Protein AF-A0A3S0EGQ6-F1 (afdb_monomer_lite)

Structure (mmCIF, N/CA/C/O backbone):
data_AF-A0A3S0EGQ6-F1
#
_entry.id   AF-A0A3S0EGQ6-F1
#
loop_
_atom_site.group_PDB
_atom_site.id
_atom_site.type_symbol
_atom_site.label_atom_id
_atom_site.label_alt_id
_atom_site.label_comp_id
_atom_site.label_asym_id
_atom_site.label_entity_id
_atom_site.label_seq_id
_atom_site.pdbx_PDB_ins_code
_atom_site.Cartn_x
_atom_site.Cartn_y
_atom_site.Cartn_z
_atom_site.occupancy
_atom_site.B_iso_or_equiv
_atom_site.auth_seq_id
_atom_site.auth_comp_id
_atom_site.auth_asym_id
_atom_site.auth_atom_id
_atom_site.pdbx_PDB_model_num
ATOM 1 N N . MET A 1 1 ? 15.977 3.238 -63.687 1.00 43.72 1 MET A N 1
ATOM 2 C CA . MET A 1 1 ? 15.804 1.863 -63.172 1.00 43.72 1 MET A CA 1
ATOM 3 C C . MET A 1 1 ? 17.036 1.548 -62.328 1.00 43.72 1 MET A C 1
ATOM 5 O O . MET A 1 1 ? 18.113 1.420 -62.888 1.00 43.72 1 MET A O 1
ATOM 9 N N . ALA A 1 2 ? 16.929 1.627 -60.998 1.00 51.75 2 ALA A N 1
ATOM 10 C CA . ALA A 1 2 ? 18.071 1.488 -60.083 1.00 51.75 2 ALA A CA 1
ATOM 11 C C . ALA A 1 2 ? 18.297 0.006 -59.718 1.00 51.75 2 ALA A C 1
ATOM 13 O O . ALA A 1 2 ? 17.306 -0.710 -59.559 1.00 51.75 2 ALA A O 1
ATOM 14 N N . PRO A 1 3 ? 19.546 -0.476 -59.572 1.00 62.78 3 PRO A N 1
ATOM 15 C CA . PRO A 1 3 ? 19.790 -1.859 -59.177 1.00 62.78 3 PRO A CA 1
ATOM 16 C C . PRO A 1 3 ? 19.491 -2.070 -57.677 1.00 62.78 3 PRO A C 1
ATOM 18 O O . PRO A 1 3 ? 19.764 -1.180 -56.864 1.00 62.78 3 PRO A O 1
ATOM 21 N N . PRO A 1 4 ? 18.940 -3.233 -57.280 1.00 60.78 4 PRO A N 1
ATOM 22 C CA . PRO A 1 4 ? 18.605 -3.515 -55.888 1.00 60.78 4 PRO A CA 1
ATOM 23 C C . PRO A 1 4 ? 19.873 -3.779 -55.062 1.00 60.78 4 PRO A C 1
ATOM 25 O O . PRO A 1 4 ? 20.707 -4.614 -55.412 1.00 60.78 4 PRO A O 1
ATOM 28 N N . LYS A 1 5 ? 20.013 -3.066 -53.938 1.00 65.69 5 LYS A N 1
ATOM 29 C CA . LYS A 1 5 ? 21.075 -3.281 -52.944 1.00 65.69 5 LYS A CA 1
ATOM 30 C C . LYS A 1 5 ? 20.895 -4.664 -52.306 1.00 65.69 5 LYS A C 1
ATOM 32 O O . LYS A 1 5 ? 19.961 -4.871 -51.534 1.00 65.69 5 LYS A O 1
ATOM 37 N N . ARG A 1 6 ? 21.776 -5.614 -52.629 1.00 65.38 6 ARG A N 1
ATOM 38 C CA . ARG A 1 6 ? 21.851 -6.921 -51.954 1.00 65.38 6 ARG A CA 1
ATOM 39 C C . ARG A 1 6 ? 22.335 -6.725 -50.512 1.00 65.38 6 ARG A C 1
ATOM 41 O O . ARG A 1 6 ? 23.442 -6.241 -50.296 1.00 65.38 6 ARG A O 1
ATOM 48 N N . ASN A 1 7 ? 21.505 -7.091 -49.534 1.00 70.56 7 ASN A N 1
ATOM 49 C CA . ASN A 1 7 ? 21.850 -7.062 -48.112 1.00 70.56 7 ASN A CA 1
ATOM 50 C C . ASN A 1 7 ? 22.651 -8.322 -47.749 1.00 70.56 7 ASN A C 1
ATOM 52 O O . ASN A 1 7 ? 22.088 -9.411 -47.684 1.00 70.56 7 ASN A O 1
ATOM 56 N N . ALA A 1 8 ? 23.950 -8.167 -47.483 1.00 64.75 8 ALA A N 1
ATOM 57 C CA . ALA A 1 8 ? 24.869 -9.264 -47.152 1.00 64.75 8 ALA A CA 1
ATOM 58 C C . ALA A 1 8 ? 24.465 -10.073 -45.899 1.00 64.75 8 ALA A C 1
ATOM 60 O O . ALA A 1 8 ? 24.847 -11.229 -45.762 1.00 64.75 8 ALA A O 1
ATOM 61 N N . ALA A 1 9 ? 23.646 -9.500 -45.012 1.00 58.72 9 ALA A N 1
ATOM 62 C CA . ALA A 1 9 ? 23.130 -10.189 -43.830 1.00 58.72 9 ALA A CA 1
ATOM 63 C C . ALA A 1 9 ? 22.107 -11.297 -44.157 1.00 58.72 9 ALA A C 1
ATOM 65 O O . ALA A 1 9 ? 21.924 -12.204 -43.351 1.00 58.72 9 ALA A O 1
ATOM 66 N N . LEU A 1 10 ? 21.451 -11.250 -45.326 1.00 60.19 10 LEU A N 1
ATOM 67 C CA . LEU A 1 10 ? 20.430 -12.237 -45.699 1.00 60.19 10 LEU A CA 1
ATOM 68 C C . LEU A 1 10 ? 21.043 -13.574 -46.163 1.00 60.19 10 LEU A C 1
ATOM 70 O O . LEU A 1 10 ? 20.450 -14.626 -45.957 1.00 60.19 10 LEU A O 1
ATOM 74 N N . GLU A 1 11 ? 22.246 -13.539 -46.741 1.00 61.31 11 GLU A N 1
ATOM 75 C CA . GLU A 1 11 ? 22.949 -14.726 -47.260 1.00 61.31 11 GLU A CA 1
ATOM 76 C C . GLU A 1 11 ? 23.589 -15.563 -46.135 1.00 61.31 11 GLU A C 1
ATOM 78 O O . GLU A 1 11 ? 23.829 -16.754 -46.305 1.00 61.31 11 GLU A O 1
ATOM 83 N N . ALA A 1 12 ? 23.819 -14.973 -44.955 1.00 61.62 12 ALA A N 1
ATOM 84 C CA . ALA A 1 12 ? 24.410 -15.667 -43.806 1.00 61.62 12 ALA A CA 1
ATOM 85 C C . ALA A 1 12 ? 23.428 -16.607 -43.076 1.00 61.62 12 ALA A C 1
ATOM 87 O O . ALA A 1 12 ? 23.854 -17.447 -42.288 1.00 61.62 12 ALA A O 1
ATOM 88 N N . LEU A 1 13 ? 22.121 -16.487 -43.339 1.00 61.31 13 LEU A N 1
ATOM 89 C CA . LEU A 1 13 ? 21.073 -17.306 -42.713 1.00 61.31 13 LEU A CA 1
ATOM 90 C C . LEU A 1 13 ? 20.567 -18.441 -43.625 1.00 61.31 13 LEU A C 1
ATOM 92 O O . LEU A 1 13 ? 19.733 -19.236 -43.205 1.00 61.31 13 LEU A O 1
ATOM 96 N N . GLY A 1 14 ? 21.072 -18.537 -44.861 1.00 55.78 14 GLY A N 1
ATOM 97 C CA . GLY A 1 14 ? 20.638 -19.512 -45.873 1.00 55.78 14 GLY A CA 1
ATOM 98 C C . GLY A 1 14 ? 21.327 -20.882 -45.819 1.00 55.78 14 GLY A C 1
ATOM 99 O O . GLY A 1 14 ? 21.214 -21.660 -46.764 1.00 55.78 14 GLY A O 1
ATOM 100 N N . GLY A 1 15 ? 22.064 -21.192 -44.752 1.00 47.78 15 GLY A N 1
ATOM 101 C CA . GLY A 1 15 ? 22.751 -22.473 -44.601 1.00 47.78 15 GLY A CA 1
ATOM 102 C C . GLY A 1 15 ? 21.837 -23.550 -44.021 1.00 47.78 15 GLY A C 1
ATOM 103 O O . GLY A 1 15 ? 21.702 -23.644 -42.806 1.00 47.78 15 GLY A O 1
ATOM 104 N N . VAL A 1 16 ? 21.246 -24.389 -44.876 1.00 54.78 16 VAL A N 1
ATOM 105 C CA . VAL A 1 16 ? 20.572 -25.634 -44.472 1.00 54.78 16 VAL A CA 1
ATOM 106 C C . VAL A 1 16 ? 21.578 -26.788 -44.507 1.00 54.78 16 VAL A C 1
ATOM 108 O O . VAL A 1 16 ? 22.026 -27.151 -45.597 1.00 54.78 16 VAL A O 1
ATOM 111 N N . PRO A 1 17 ? 21.870 -27.460 -43.380 1.00 50.31 17 PRO A N 1
ATOM 112 C CA . PRO A 1 17 ? 22.350 -28.828 -43.413 1.00 50.31 17 PRO A CA 1
ATOM 113 C C . PRO A 1 17 ? 21.248 -29.800 -42.966 1.00 50.31 17 PRO A C 1
ATOM 115 O O . PRO A 1 17 ? 20.887 -29.898 -41.801 1.00 50.31 17 PRO A O 1
ATOM 118 N N . LYS A 1 18 ? 20.717 -30.493 -43.977 1.00 45.78 18 LYS A N 1
ATOM 119 C CA . LYS A 1 18 ? 20.424 -31.933 -44.061 1.00 45.78 18 LYS A CA 1
ATOM 120 C C . LYS A 1 18 ? 19.967 -32.686 -42.791 1.00 45.78 18 LYS A C 1
ATOM 122 O O . LYS A 1 18 ? 20.735 -32.940 -41.873 1.00 45.78 18 LYS A O 1
ATOM 127 N N . ALA A 1 19 ? 18.721 -33.153 -42.895 1.00 45.03 19 ALA A N 1
ATOM 128 C CA . ALA A 1 19 ? 18.000 -34.170 -42.130 1.00 45.03 19 ALA A CA 1
ATOM 129 C C . ALA A 1 19 ? 18.826 -35.272 -41.434 1.00 45.03 19 ALA A C 1
ATOM 131 O O . ALA A 1 19 ? 19.612 -35.975 -42.072 1.00 45.03 19 ALA A O 1
ATOM 132 N N . ILE A 1 20 ? 18.485 -35.507 -40.162 1.00 51.28 20 ILE A N 1
ATOM 133 C CA . ILE A 1 20 ? 18.504 -36.827 -39.523 1.00 51.28 20 ILE A CA 1
ATOM 134 C C . ILE A 1 20 ? 17.117 -37.031 -38.898 1.00 51.28 20 ILE A C 1
ATOM 136 O O . ILE A 1 20 ? 16.728 -36.324 -37.972 1.00 51.28 20 ILE A O 1
ATOM 140 N N . GLU A 1 21 ? 16.367 -37.968 -39.468 1.00 49.97 21 GLU A N 1
ATOM 141 C CA . GLU A 1 21 ? 15.119 -38.530 -38.949 1.00 49.97 21 GLU A CA 1
ATOM 142 C C . GLU A 1 21 ? 15.428 -39.446 -37.753 1.00 49.97 21 GLU A C 1
ATOM 144 O O . GLU A 1 21 ? 16.204 -40.390 -37.886 1.00 49.97 21 GLU A O 1
ATOM 149 N N . ALA A 1 22 ? 14.805 -39.197 -36.599 1.00 48.03 22 ALA A N 1
ATOM 150 C CA . ALA A 1 22 ? 14.574 -40.197 -35.554 1.00 48.03 22 ALA A CA 1
ATOM 151 C C . ALA A 1 22 ? 13.390 -39.745 -34.673 1.00 48.03 22 ALA A C 1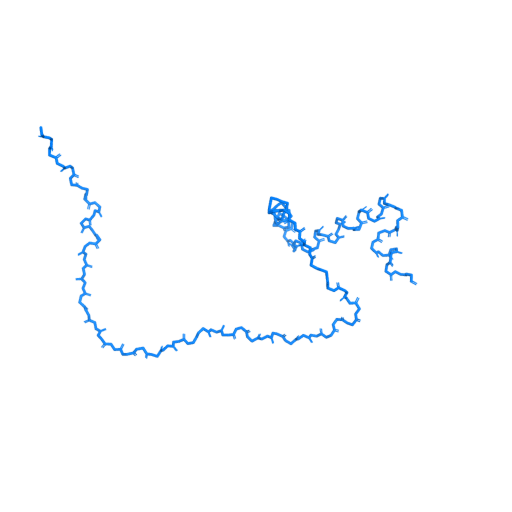
ATOM 153 O O . ALA A 1 22 ? 13.236 -38.546 -34.431 1.00 48.03 22 ALA A O 1
ATOM 154 N N . PRO A 1 23 ? 12.515 -40.670 -34.239 1.00 47.50 23 PRO A N 1
ATOM 155 C CA . PRO A 1 23 ? 11.160 -40.350 -33.812 1.00 47.50 23 PRO A CA 1
ATOM 156 C C . PRO A 1 23 ? 11.105 -39.747 -32.405 1.00 47.50 23 PRO A C 1
ATOM 158 O O . PRO A 1 23 ? 11.767 -40.198 -31.475 1.00 47.50 23 PRO A O 1
ATOM 161 N N . VAL A 1 24 ? 10.238 -38.747 -32.273 1.00 55.75 24 VAL A N 1
ATOM 162 C CA . VAL A 1 24 ? 9.737 -38.154 -31.029 1.00 55.75 24 VAL A CA 1
ATOM 163 C C . VAL A 1 24 ? 9.270 -39.227 -30.039 1.00 55.75 24 VAL A C 1
ATOM 165 O O . VAL A 1 24 ? 8.367 -39.997 -30.366 1.00 55.75 24 VAL A O 1
ATOM 168 N N . PRO A 1 25 ? 9.707 -39.169 -28.773 1.00 48.19 25 PRO A N 1
ATOM 169 C CA . PRO A 1 25 ? 8.789 -39.242 -27.665 1.00 48.19 25 PRO A CA 1
ATOM 170 C C . PRO A 1 25 ? 8.453 -37.804 -27.271 1.00 48.19 25 PRO A C 1
ATOM 172 O O . PRO A 1 25 ? 9.320 -36.999 -26.937 1.00 48.19 25 PRO A O 1
ATOM 175 N N . LEU A 1 26 ? 7.167 -37.491 -27.370 1.00 54.09 26 LEU A N 1
ATOM 176 C CA . LEU A 1 26 ? 6.534 -36.307 -26.817 1.00 54.09 26 LEU A CA 1
ATOM 177 C C . LEU A 1 26 ? 6.955 -36.192 -25.339 1.00 54.09 26 LEU A C 1
ATOM 179 O O . LEU A 1 26 ? 6.444 -36.915 -24.485 1.00 54.09 26 LEU A O 1
ATOM 183 N N . ALA A 1 27 ? 7.949 -35.352 -25.049 1.00 49.97 27 ALA A N 1
ATOM 184 C CA . ALA A 1 27 ? 8.300 -35.002 -23.684 1.00 49.97 27 ALA A CA 1
ATOM 185 C C . ALA A 1 27 ? 7.113 -34.213 -23.134 1.00 49.97 27 ALA A C 1
ATOM 187 O O . ALA A 1 27 ? 6.872 -33.078 -23.543 1.00 49.97 27 ALA A O 1
ATOM 188 N N . ALA A 1 28 ? 6.328 -34.893 -22.304 1.00 57.38 28 ALA A N 1
ATOM 189 C CA . ALA A 1 28 ? 5.176 -34.352 -21.615 1.00 57.38 28 ALA A CA 1
ATOM 190 C C . ALA A 1 28 ? 5.522 -32.990 -20.999 1.00 57.38 28 ALA A C 1
ATOM 192 O O . ALA A 1 28 ? 6.553 -32.848 -20.334 1.00 57.38 28 ALA A O 1
ATOM 193 N N . GLU A 1 29 ? 4.653 -32.003 -21.221 1.00 60.69 29 GLU A N 1
ATOM 194 C CA . GLU A 1 29 ? 4.602 -30.817 -20.373 1.00 60.69 29 GLU A CA 1
ATOM 195 C C . GLU A 1 29 ? 4.594 -31.293 -18.913 1.00 60.69 29 GLU A C 1
ATOM 197 O O . GLU A 1 29 ? 3.813 -32.190 -18.580 1.00 60.69 29 GLU A O 1
ATOM 202 N N . PRO A 1 30 ? 5.462 -30.766 -18.033 1.00 54.38 30 PRO A N 1
ATOM 203 C CA . PRO A 1 30 ? 5.316 -31.018 -16.615 1.00 54.38 30 PRO A CA 1
ATOM 204 C C . PRO A 1 30 ? 4.004 -30.368 -16.179 1.00 54.38 30 PRO A C 1
ATOM 206 O O . PRO A 1 30 ? 3.933 -29.164 -15.944 1.00 54.38 30 PRO A O 1
ATOM 209 N N . GLU A 1 31 ? 2.955 -31.183 -16.125 1.00 59.62 31 GLU A N 1
ATOM 210 C CA . GLU A 1 31 ? 1.704 -30.874 -15.459 1.00 59.62 31 GLU A CA 1
ATOM 211 C C . GLU A 1 31 ? 2.075 -30.519 -14.015 1.00 59.62 31 GLU A C 1
ATOM 213 O O . GLU A 1 31 ? 2.520 -31.36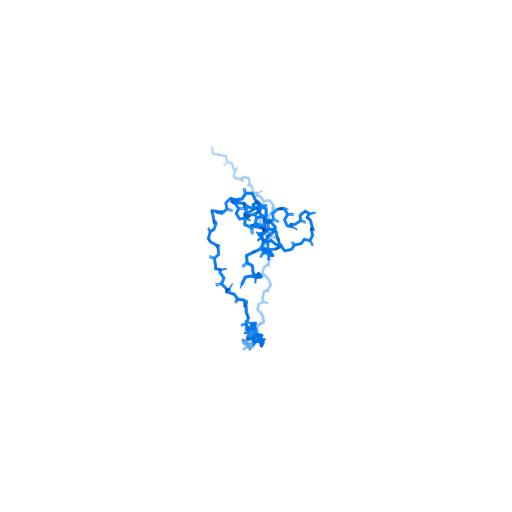3 -13.231 1.00 59.62 31 GLU A O 1
ATOM 218 N N . GLU A 1 32 ? 2.030 -29.223 -13.710 1.00 62.88 32 GLU A N 1
ATOM 219 C CA . GLU A 1 32 ? 2.344 -28.676 -12.399 1.00 62.88 32 GLU A CA 1
ATOM 220 C C . GLU A 1 32 ? 1.351 -29.288 -11.408 1.00 62.88 32 GLU A C 1
ATOM 222 O O . GLU A 1 32 ? 0.182 -28.904 -11.342 1.00 62.88 32 GLU A O 1
ATOM 227 N N . ALA A 1 33 ? 1.804 -30.322 -10.696 1.00 65.31 33 ALA A N 1
ATOM 228 C CA . ALA A 1 33 ? 1.000 -31.025 -9.715 1.00 65.31 33 ALA A CA 1
ATOM 229 C C . ALA A 1 33 ? 0.410 -29.999 -8.734 1.00 65.31 33 ALA A C 1
ATOM 231 O O . ALA A 1 33 ? 1.166 -29.190 -8.182 1.00 65.31 33 ALA A O 1
ATOM 232 N N . PRO A 1 34 ? -0.914 -30.003 -8.487 1.00 61.31 34 PRO A N 1
ATOM 233 C CA . PRO A 1 34 ? -1.516 -29.057 -7.565 1.00 61.31 34 PRO A CA 1
ATOM 234 C C . PRO A 1 34 ? -0.886 -29.253 -6.186 1.00 61.31 34 PRO A C 1
ATOM 236 O O . PRO A 1 34 ? -1.032 -30.301 -5.553 1.00 61.31 34 PRO A O 1
ATOM 239 N N . ALA A 1 35 ? -0.149 -28.238 -5.734 1.00 70.62 35 ALA A N 1
ATOM 240 C CA . ALA A 1 35 ? 0.466 -28.237 -4.419 1.00 70.62 35 ALA A CA 1
ATOM 241 C C . ALA A 1 35 ? -0.608 -28.477 -3.336 1.00 70.62 35 ALA A C 1
ATOM 243 O O . ALA A 1 35 ? -1.721 -27.950 -3.445 1.00 70.62 35 ALA A O 1
ATOM 244 N N . PRO A 1 36 ? -0.300 -29.250 -2.278 1.00 59.94 36 PRO A N 1
ATOM 245 C CA . PRO A 1 36 ? -1.275 -29.619 -1.261 1.00 59.94 36 PRO A CA 1
ATOM 246 C C . PRO A 1 36 ? -1.825 -28.367 -0.574 1.00 59.94 36 PRO A C 1
ATOM 248 O O . PRO A 1 36 ? -1.105 -27.643 0.119 1.00 59.94 36 PRO A O 1
ATOM 251 N N . ALA A 1 37 ? -3.122 -28.121 -0.762 1.00 62.38 37 ALA A N 1
ATOM 252 C CA . ALA A 1 37 ? -3.839 -27.042 -0.103 1.00 62.38 37 ALA A CA 1
ATOM 253 C C . ALA A 1 37 ? -3.895 -27.324 1.405 1.00 62.38 37 ALA A C 1
ATOM 255 O O . ALA A 1 37 ? -4.724 -28.095 1.889 1.00 62.38 37 ALA A O 1
ATOM 256 N N . LYS A 1 38 ? -2.993 -26.698 2.166 1.00 69.00 38 LYS A N 1
ATOM 257 C CA . LYS A 1 38 ? -3.126 -26.627 3.623 1.00 69.00 38 LYS A CA 1
ATOM 258 C C . LYS A 1 38 ? -4.403 -25.838 3.943 1.00 69.00 38 LYS A C 1
ATOM 260 O O . LYS A 1 38 ? -4.610 -24.780 3.345 1.00 69.00 38 LYS A O 1
ATOM 265 N N . PRO A 1 39 ? -5.254 -26.307 4.870 1.00 55.56 39 PRO A N 1
ATOM 266 C CA . PRO A 1 39 ? -6.484 -25.607 5.204 1.00 55.56 39 PRO A CA 1
ATOM 267 C C . PRO A 1 39 ? -6.141 -24.307 5.943 1.00 55.56 39 PRO A C 1
ATOM 269 O O . PRO A 1 39 ? -5.814 -24.325 7.129 1.00 55.56 39 PRO A O 1
ATOM 272 N N . ALA A 1 40 ? -6.198 -23.174 5.243 1.00 61.31 40 ALA A N 1
ATOM 273 C CA . ALA A 1 40 ? -6.177 -21.853 5.860 1.00 61.31 40 ALA A CA 1
ATOM 274 C C . ALA A 1 40 ? -7.558 -21.617 6.484 1.00 61.31 40 ALA A C 1
ATOM 276 O O . ALA A 1 40 ? -8.471 -21.137 5.818 1.00 61.31 40 ALA A O 1
ATOM 277 N N . LYS A 1 41 ? -7.738 -22.065 7.730 1.00 64.38 41 LYS A N 1
ATOM 278 C CA . LYS A 1 41 ? -9.062 -22.163 8.362 1.00 64.38 41 LYS A CA 1
ATOM 279 C C . LYS A 1 41 ? -9.762 -20.827 8.638 1.00 64.38 41 LYS A C 1
ATOM 281 O O . LYS A 1 41 ? -10.956 -20.863 8.872 1.00 64.38 41 LYS A O 1
ATOM 286 N N . ASP A 1 42 ? -9.100 -19.681 8.476 1.00 70.19 42 ASP A N 1
ATOM 287 C CA . ASP A 1 42 ? -9.709 -18.366 8.744 1.00 70.19 42 ASP A CA 1
ATOM 288 C C . ASP A 1 42 ? -9.258 -17.277 7.753 1.00 70.19 42 ASP A C 1
ATOM 290 O O . ASP A 1 42 ? -9.161 -16.100 8.094 1.00 70.19 42 ASP A O 1
ATOM 294 N N . VAL A 1 43 ? -8.937 -17.650 6.507 1.00 75.81 43 VAL A N 1
ATOM 295 C CA . VAL A 1 43 ? -8.534 -16.674 5.477 1.00 75.81 43 VAL A CA 1
ATOM 296 C C . VAL A 1 43 ? -9.586 -16.604 4.379 1.00 75.81 43 VAL A C 1
ATOM 298 O O . VAL A 1 43 ? -9.714 -17.510 3.555 1.00 75.81 43 VAL A O 1
ATOM 301 N N . ALA A 1 44 ? -10.318 -15.490 4.330 1.00 80.12 44 ALA A N 1
ATOM 302 C CA . ALA A 1 44 ? -11.210 -15.194 3.219 1.00 80.12 44 ALA A CA 1
ATOM 303 C C . ALA A 1 44 ? -10.388 -14.905 1.951 1.00 80.12 44 ALA A C 1
ATOM 305 O O . ALA A 1 44 ? -9.635 -13.931 1.882 1.00 80.12 44 ALA A O 1
ATOM 306 N N . LYS A 1 45 ? -10.532 -15.751 0.924 1.00 82.31 45 LYS A N 1
ATOM 307 C CA . LYS A 1 45 ? -9.906 -15.521 -0.383 1.00 82.31 45 LYS A CA 1
ATOM 308 C C . LYS A 1 45 ? -10.686 -14.445 -1.133 1.00 82.31 45 LYS A C 1
ATOM 310 O O . LYS A 1 45 ? -11.792 -14.694 -1.603 1.00 82.31 45 LYS A O 1
ATOM 315 N N . VAL A 1 46 ? -10.080 -13.274 -1.293 1.00 83.44 46 VAL A N 1
ATOM 316 C CA . VAL A 1 46 ? -10.644 -12.171 -2.079 1.00 83.44 46 VAL A CA 1
ATOM 317 C C . VAL A 1 46 ? -9.839 -11.998 -3.363 1.00 83.44 46 VAL A C 1
ATOM 319 O O . VAL A 1 46 ? -8.611 -11.921 -3.336 1.00 83.44 46 VAL A O 1
ATOM 322 N N . MET A 1 47 ? -10.534 -11.942 -4.499 1.00 87.94 47 MET A N 1
ATOM 323 C CA . MET A 1 47 ? -9.941 -11.561 -5.779 1.00 87.94 47 MET A CA 1
ATOM 324 C C . MET A 1 47 ? -10.112 -10.062 -5.998 1.00 87.94 47 MET A C 1
ATOM 326 O O . MET A 1 47 ? -11.230 -9.552 -5.991 1.00 87.94 47 MET A O 1
ATOM 330 N N . LEU A 1 48 ? -8.999 -9.366 -6.218 1.00 87.00 48 LEU A N 1
ATOM 331 C CA . LEU A 1 48 ? -8.982 -7.931 -6.460 1.00 87.00 48 LEU A CA 1
ATOM 332 C C . LEU A 1 48 ? -8.785 -7.654 -7.953 1.00 87.00 48 LEU A C 1
ATOM 334 O O . LEU A 1 48 ? -7.738 -7.973 -8.519 1.00 87.00 48 LEU A O 1
ATOM 338 N N . TYR A 1 49 ? -9.780 -7.034 -8.582 1.00 92.19 49 TYR A N 1
ATOM 339 C CA . TYR A 1 49 ? -9.686 -6.566 -9.961 1.00 92.19 49 TYR A CA 1
ATOM 340 C C . TYR A 1 49 ? -9.216 -5.115 -9.978 1.00 92.19 49 TYR A C 1
ATOM 342 O O . TYR A 1 49 ? -9.884 -4.224 -9.460 1.00 92.19 49 TYR A O 1
ATOM 350 N N . LEU A 1 50 ? -8.057 -4.880 -10.586 1.00 91.31 50 LEU A N 1
ATOM 351 C CA . LEU A 1 50 ? -7.465 -3.555 -10.725 1.00 91.31 50 LEU A CA 1
ATOM 352 C C . LEU A 1 50 ? -7.318 -3.208 -12.200 1.00 91.31 50 LEU A C 1
ATOM 354 O O . LEU A 1 50 ? -7.032 -4.068 -13.034 1.00 91.31 50 LEU A O 1
ATOM 358 N N . HIS A 1 51 ? -7.424 -1.919 -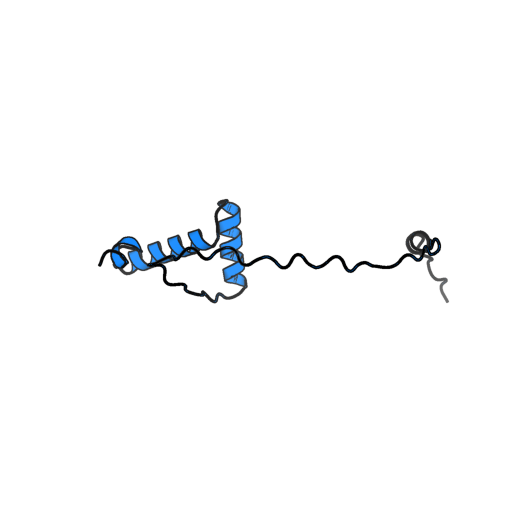12.513 1.00 95.31 51 HIS A N 1
ATOM 359 C CA . HIS A 1 51 ? -7.037 -1.423 -13.826 1.00 95.31 51 HIS A CA 1
ATOM 360 C C . HIS A 1 51 ? -5.555 -1.773 -14.096 1.00 95.31 51 HIS A C 1
ATOM 362 O O . HIS A 1 51 ? -4.723 -1.610 -13.197 1.00 95.31 51 HIS A O 1
ATOM 368 N N . PRO A 1 52 ? -5.166 -2.196 -15.315 1.00 93.50 52 PRO A N 1
ATOM 369 C CA . PRO A 1 52 ? -3.818 -2.708 -15.597 1.00 93.50 52 PRO A CA 1
ATOM 370 C C . PRO A 1 52 ? -2.694 -1.728 -15.232 1.00 93.50 52 PRO A C 1
ATOM 372 O O . PRO A 1 52 ? -1.648 -2.134 -14.730 1.00 93.50 52 PRO A O 1
ATOM 375 N N . LYS A 1 53 ? -2.922 -0.420 -15.415 1.00 95.19 53 LYS A N 1
ATOM 376 C CA . LYS A 1 53 ? -1.964 0.627 -15.007 1.00 95.19 53 LYS A CA 1
ATOM 377 C C . LYS A 1 53 ? -1.726 0.656 -13.491 1.00 95.19 53 LYS A C 1
ATOM 379 O O . LYS A 1 53 ? -0.601 0.874 -13.058 1.00 95.19 53 LYS A O 1
ATOM 384 N N . VAL A 1 54 ? -2.772 0.413 -12.702 1.00 93.88 54 VAL A N 1
ATOM 385 C CA . VAL A 1 54 ? -2.703 0.387 -11.235 1.00 93.88 54 VAL A CA 1
ATOM 386 C C . VAL A 1 54 ? -1.981 -0.879 -10.779 1.00 93.88 54 VAL A C 1
ATOM 388 O O . VAL A 1 54 ? -1.033 -0.794 -10.006 1.00 93.88 54 VAL A O 1
ATOM 391 N N . ALA A 1 55 ? -2.338 -2.038 -11.341 1.00 92.12 55 ALA A N 1
ATOM 392 C CA . ALA A 1 55 ? -1.651 -3.299 -11.054 1.00 92.12 55 ALA A CA 1
ATOM 393 C C . ALA A 1 55 ? -0.144 -3.224 -11.361 1.00 92.12 55 ALA A C 1
ATOM 395 O O . ALA A 1 55 ? 0.672 -3.732 -10.594 1.00 92.12 55 ALA A O 1
ATOM 396 N N . ARG A 1 56 ? 0.240 -2.556 -12.457 1.00 94.44 56 ARG A N 1
ATOM 397 C CA . ARG A 1 56 ? 1.649 -2.314 -12.791 1.00 94.44 56 ARG A CA 1
ATOM 398 C C . ARG A 1 56 ? 2.354 -1.477 -11.723 1.00 94.44 56 ARG A C 1
ATOM 400 O O . ARG A 1 56 ? 3.453 -1.840 -11.327 1.00 94.44 56 ARG A O 1
ATOM 407 N N . LYS A 1 57 ? 1.722 -0.414 -11.220 1.00 95.06 57 LYS A N 1
ATOM 408 C CA . LYS A 1 57 ? 2.310 0.424 -10.167 1.00 95.06 57 LYS A CA 1
ATOM 409 C C . LYS A 1 57 ? 2.543 -0.336 -8.866 1.00 95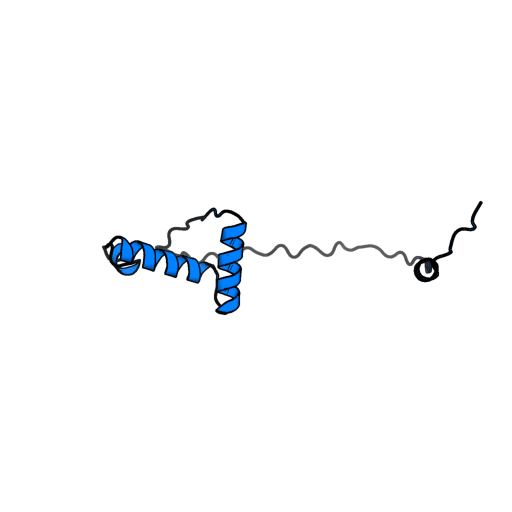.06 57 LYS A C 1
ATOM 411 O O . LYS A 1 57 ? 3.629 -0.242 -8.312 1.00 95.06 57 LYS A O 1
ATOM 416 N N . PHE A 1 58 ? 1.586 -1.153 -8.431 1.00 93.44 58 PHE A N 1
ATOM 417 C CA . PHE A 1 58 ? 1.785 -2.005 -7.254 1.00 93.44 58 PHE A CA 1
ATOM 418 C C . PHE A 1 58 ? 2.921 -3.013 -7.441 1.00 93.44 58 PHE A C 1
ATOM 420 O O . PHE A 1 58 ? 3.681 -3.249 -6.509 1.00 93.44 58 PHE A O 1
ATOM 427 N N . LYS A 1 59 ? 3.083 -3.570 -8.649 1.00 93.00 59 LYS A N 1
ATOM 428 C CA . LYS A 1 59 ? 4.231 -4.434 -8.964 1.00 93.00 59 LYS A CA 1
ATOM 429 C C . LYS A 1 59 ? 5.556 -3.672 -8.954 1.00 93.00 59 LYS A C 1
ATOM 431 O O . LYS A 1 59 ? 6.537 -4.218 -8.475 1.00 93.00 59 LYS A O 1
ATOM 436 N N . GLU A 1 60 ? 5.589 -2.441 -9.462 1.00 94.69 60 GLU A N 1
ATOM 437 C CA . GLU A 1 60 ? 6.789 -1.589 -9.437 1.00 94.69 60 GLU A CA 1
ATOM 438 C C . GLU A 1 60 ? 7.216 -1.265 -7.994 1.00 94.69 60 GLU A C 1
ATOM 440 O O . GLU A 1 60 ? 8.393 -1.390 -7.663 1.00 94.69 60 GLU A O 1
ATOM 445 N N . ILE A 1 61 ? 6.260 -0.923 -7.122 1.00 92.69 61 ILE A N 1
ATOM 446 C CA . ILE A 1 61 ? 6.506 -0.674 -5.690 1.00 92.69 61 ILE A CA 1
ATOM 447 C C . ILE A 1 61 ? 7.030 -1.945 -5.016 1.00 92.69 61 ILE A C 1
ATOM 449 O O . ILE A 1 61 ? 8.094 -1.935 -4.407 1.00 92.69 61 ILE A O 1
ATOM 453 N N . ALA A 1 62 ? 6.330 -3.064 -5.209 1.00 93.12 62 ALA A N 1
ATOM 454 C CA . ALA A 1 62 ? 6.717 -4.353 -4.648 1.00 93.12 62 ALA A CA 1
ATOM 455 C C . ALA A 1 62 ? 8.118 -4.798 -5.098 1.00 93.12 62 ALA A C 1
ATOM 457 O O . ALA A 1 62 ? 8.877 -5.333 -4.298 1.00 93.12 62 ALA A O 1
ATOM 458 N N . PHE A 1 63 ? 8.466 -4.538 -6.361 1.00 93.75 63 PHE A N 1
ATOM 459 C CA . PHE A 1 63 ? 9.794 -4.810 -6.905 1.00 93.75 63 PHE A CA 1
ATOM 460 C C . PHE A 1 63 ? 10.875 -3.931 -6.269 1.00 93.75 63 PHE A C 1
ATOM 462 O O . PHE A 1 63 ? 11.967 -4.412 -6.008 1.00 93.75 63 PHE A O 1
ATOM 469 N N . THR A 1 64 ? 10.575 -2.657 -6.009 1.00 95.00 64 THR A N 1
ATOM 470 C CA . THR A 1 64 ? 11.532 -1.718 -5.398 1.00 95.00 64 THR A CA 1
ATOM 471 C C . THR A 1 64 ? 11.805 -2.054 -3.931 1.00 95.00 64 THR A C 1
ATOM 473 O O . THR A 1 64 ? 12.899 -1.815 -3.436 1.00 95.00 64 THR A O 1
ATOM 476 N N . GLU A 1 65 ? 10.810 -2.603 -3.239 1.00 90.88 65 GLU A N 1
ATOM 477 C CA . GLU A 1 65 ? 10.878 -2.966 -1.821 1.00 90.88 65 GLU A CA 1
ATOM 478 C C . GLU A 1 65 ? 11.219 -4.452 -1.589 1.00 90.88 65 GLU A C 1
ATOM 480 O O . GLU A 1 65 ? 11.114 -4.928 -0.460 1.00 90.88 65 GLU A O 1
ATOM 485 N N . ASP A 1 66 ? 11.575 -5.197 -2.646 1.00 92.12 66 ASP A N 1
ATOM 486 C CA . ASP A 1 66 ? 11.889 -6.635 -2.601 1.00 92.12 66 ASP A CA 1
ATOM 487 C C . ASP A 1 66 ? 10.826 -7.487 -1.863 1.00 92.12 66 ASP A C 1
ATOM 489 O O . ASP A 1 66 ? 11.127 -8.472 -1.182 1.00 92.12 66 ASP A O 1
ATOM 493 N N . ARG A 1 67 ? 9.541 -7.131 -2.008 1.00 91.69 67 ARG A N 1
ATOM 494 C CA . ARG A 1 67 ? 8.398 -7.799 -1.349 1.00 91.69 67 ARG A CA 1
ATOM 495 C C . ARG A 1 67 ? 7.321 -8.221 -2.342 1.00 91.69 67 ARG A C 1
ATOM 497 O O . ARG A 1 67 ? 7.342 -7.873 -3.522 1.00 91.69 67 ARG A O 1
ATOM 504 N N . LYS A 1 68 ? 6.323 -8.983 -1.884 1.00 91.69 68 LYS A N 1
ATOM 505 C CA . LYS A 1 68 ? 5.193 -9.367 -2.743 1.00 91.69 68 LYS A CA 1
ATOM 506 C C . LYS A 1 68 ? 4.215 -8.203 -2.866 1.00 91.69 68 LYS A C 1
ATOM 508 O O . LYS A 1 68 ? 3.894 -7.538 -1.888 1.00 91.69 68 LYS A O 1
ATOM 513 N N . ALA A 1 69 ? 3.625 -8.036 -4.051 1.00 90.94 69 ALA A N 1
ATOM 514 C CA . ALA A 1 69 ? 2.550 -7.058 -4.260 1.00 90.94 69 ALA A CA 1
ATOM 515 C C . ALA A 1 69 ? 1.356 -7.282 -3.314 1.00 90.94 69 ALA A C 1
ATOM 517 O O . ALA A 1 69 ? 0.673 -6.332 -2.953 1.00 90.94 69 ALA A O 1
ATOM 518 N N . HIS A 1 70 ? 1.141 -8.529 -2.878 1.00 89.94 70 HIS A N 1
ATOM 519 C CA . HIS A 1 70 ? 0.147 -8.857 -1.861 1.00 89.94 70 HIS A CA 1
ATOM 520 C C . HIS A 1 70 ? 0.362 -8.091 -0.551 1.00 89.94 70 HIS A C 1
ATOM 522 O O . HIS A 1 70 ? -0.590 -7.523 -0.023 1.00 89.94 70 HIS A O 1
ATOM 528 N N . ASP A 1 71 ? 1.603 -8.007 -0.076 1.00 90.38 71 ASP A N 1
ATOM 529 C CA . ASP A 1 71 ? 1.925 -7.314 1.171 1.00 90.38 71 ASP A CA 1
ATOM 530 C C . ASP A 1 71 ? 1.680 -5.811 1.032 1.00 90.38 71 ASP A C 1
ATOM 532 O O . ASP A 1 71 ? 1.258 -5.162 1.984 1.00 90.38 71 ASP A O 1
ATOM 536 N N . VAL A 1 72 ? 1.924 -5.24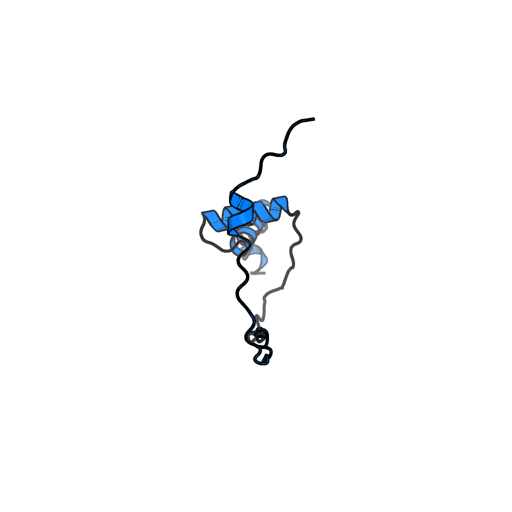9 -0.156 1.00 93.00 72 VAL A N 1
ATOM 537 C CA . VAL A 1 72 ? 1.637 -3.836 -0.453 1.00 93.00 72 VAL A CA 1
ATOM 538 C C . VAL A 1 72 ? 0.126 -3.571 -0.432 1.00 93.00 72 VAL A C 1
ATOM 540 O O . VAL A 1 72 ? -0.315 -2.539 0.068 1.00 93.00 72 VAL A O 1
ATOM 543 N N . TYR A 1 73 ? -0.694 -4.512 -0.918 1.00 91.88 73 TYR A N 1
ATOM 544 C CA . TYR A 1 73 ? -2.152 -4.394 -0.808 1.00 91.88 73 TYR A CA 1
ATOM 545 C C . TYR A 1 73 ? -2.622 -4.416 0.647 1.00 91.88 73 TYR A C 1
ATOM 547 O O . TYR A 1 73 ? -3.497 -3.632 1.005 1.00 91.88 73 TYR A O 1
ATOM 555 N N . LEU A 1 74 ? -2.052 -5.289 1.484 1.00 91.19 74 LEU A N 1
ATOM 556 C CA . LEU A 1 74 ? -2.415 -5.369 2.900 1.00 91.19 74 LEU A CA 1
ATOM 557 C C . LEU A 1 74 ? -2.089 -4.072 3.642 1.00 91.19 74 LEU A C 1
ATOM 559 O O . LEU A 1 74 ? -2.926 -3.576 4.387 1.00 91.19 74 LEU A O 1
ATOM 563 N N . GLU A 1 75 ? -0.919 -3.492 3.391 1.00 92.12 75 GLU A N 1
ATOM 564 C CA . GLU A 1 75 ? -0.534 -2.206 3.976 1.00 92.12 75 GLU A CA 1
ATOM 565 C C . GLU A 1 75 ? -1.467 -1.069 3.536 1.00 92.12 75 GLU A C 1
ATOM 567 O O . GLU A 1 75 ? -1.932 -0.286 4.362 1.00 92.12 75 GLU A O 1
ATOM 572 N N . ALA A 1 76 ? -1.817 -1.018 2.247 1.00 92.06 76 ALA A N 1
ATOM 573 C CA . ALA A 1 76 ? -2.763 -0.030 1.739 1.00 92.06 76 ALA A CA 1
ATOM 574 C C . ALA A 1 76 ? -4.157 -0.177 2.378 1.00 92.06 76 ALA A C 1
ATOM 576 O O . ALA A 1 76 ? -4.802 0.825 2.697 1.00 92.06 76 ALA A O 1
ATOM 577 N N . LEU A 1 77 ? -4.622 -1.414 2.587 1.00 91.56 77 LEU A N 1
ATOM 578 C CA . LEU A 1 77 ? -5.891 -1.693 3.264 1.00 91.56 77 LEU A CA 1
ATOM 579 C C . LEU A 1 77 ? -5.842 -1.314 4.748 1.00 91.56 77 LEU A C 1
ATOM 581 O O . LEU A 1 77 ? -6.801 -0.732 5.251 1.00 91.56 77 LEU A O 1
ATOM 585 N N . ASP A 1 78 ? -4.736 -1.597 5.435 1.00 92.25 78 ASP A N 1
ATOM 586 C CA . ASP A 1 78 ? -4.532 -1.217 6.835 1.00 92.25 78 ASP A CA 1
ATOM 587 C C . ASP A 1 78 ? -4.555 0.304 7.020 1.00 92.25 78 ASP A C 1
ATOM 589 O O . ASP A 1 78 ? -5.294 0.820 7.866 1.00 92.25 78 ASP A O 1
ATOM 593 N N . ALA A 1 79 ? -3.836 1.032 6.163 1.00 92.75 79 ALA A N 1
ATOM 594 C CA . ALA A 1 79 ? -3.827 2.490 6.156 1.00 92.75 79 ALA A CA 1
ATOM 595 C C . ALA A 1 79 ? -5.223 3.066 5.866 1.00 92.75 79 ALA A C 1
ATOM 597 O O . ALA A 1 79 ? -5.671 3.987 6.553 1.00 92.75 79 ALA A O 1
ATOM 598 N N . TYR A 1 80 ? -5.943 2.498 4.892 1.00 93.06 80 TYR A N 1
ATOM 599 C CA . TYR A 1 80 ? -7.302 2.926 4.561 1.00 93.06 80 TYR A CA 1
ATOM 600 C C . TYR A 1 80 ? -8.275 2.705 5.728 1.00 93.06 80 TYR A C 1
ATOM 602 O O . TYR A 1 80 ? -8.993 3.626 6.114 1.00 93.06 80 TYR A O 1
ATOM 610 N N . LEU A 1 81 ? -8.272 1.517 6.338 1.00 92.38 81 LEU A N 1
ATOM 611 C CA . LEU A 1 81 ? -9.132 1.203 7.485 1.00 92.38 81 LEU A CA 1
ATOM 612 C C . LEU A 1 81 ? -8.793 2.053 8.714 1.00 92.38 81 LEU A C 1
ATOM 614 O O . LEU A 1 81 ? -9.691 2.457 9.454 1.00 92.38 81 LEU A O 1
ATOM 618 N N . THR A 1 82 ? -7.513 2.357 8.921 1.00 91.94 82 THR A N 1
ATOM 619 C CA . THR A 1 82 ? -7.066 3.268 9.980 1.00 91.94 82 THR A CA 1
ATOM 620 C C . THR A 1 82 ? -7.591 4.681 9.745 1.00 91.94 82 THR A C 1
ATOM 622 O O . THR A 1 82 ? -8.152 5.277 10.663 1.00 91.94 82 THR A O 1
ATOM 625 N N . ALA A 1 83 ? -7.501 5.192 8.514 1.00 92.12 83 ALA A N 1
ATOM 626 C CA . ALA A 1 83 ? -8.033 6.506 8.151 1.00 92.12 83 ALA A CA 1
ATOM 627 C C . ALA A 1 83 ? -9.561 6.603 8.321 1.00 92.12 83 ALA A C 1
ATOM 629 O O . ALA A 1 83 ? -10.074 7.669 8.649 1.00 92.12 83 ALA A O 1
ATOM 630 N N . GLN A 1 84 ? -10.286 5.493 8.146 1.00 91.56 84 GLN A N 1
ATOM 631 C CA . GLN A 1 84 ? -11.731 5.406 8.401 1.00 91.56 84 GLN A CA 1
ATOM 632 C C . GLN A 1 84 ? -12.088 5.219 9.891 1.00 91.56 84 GLN A C 1
ATOM 634 O O . GLN A 1 84 ? -13.264 5.146 10.237 1.00 91.56 84 GLN A O 1
ATOM 639 N N . GLY A 1 85 ? -11.101 5.134 10.790 1.00 90.25 85 GLY A N 1
ATOM 640 C CA . GLY A 1 85 ? -11.332 4.980 12.230 1.00 90.25 85 GLY A CA 1
ATOM 641 C C . GLY A 1 85 ? -11.644 3.549 12.678 1.00 90.25 85 GLY A C 1
ATOM 642 O O . GLY A 1 85 ? -12.073 3.341 13.810 1.00 90.25 85 GLY A O 1
ATOM 643 N N . HIS A 1 86 ? -11.410 2.544 11.831 1.00 86.50 86 HIS A N 1
ATOM 644 C CA . HIS A 1 86 ? -11.634 1.134 12.174 1.00 86.50 86 HIS A CA 1
ATOM 645 C C . HIS A 1 86 ? -10.452 0.474 12.905 1.00 86.50 86 HIS A C 1
ATOM 647 O O . HIS A 1 86 ? -10.529 -0.705 13.241 1.00 86.50 86 HIS A O 1
ATOM 653 N N . GLY A 1 87 ? -9.368 1.216 13.166 1.00 82.75 87 GLY A N 1
ATOM 654 C CA . GLY A 1 87 ? -8.182 0.695 13.858 1.00 82.75 87 GLY A CA 1
ATOM 655 C C . GLY A 1 87 ? -7.341 -0.271 13.013 1.00 82.75 87 GLY A C 1
ATOM 656 O O . GLY A 1 87 ? -6.694 -1.161 13.565 1.00 82.75 87 GLY A O 1
ATOM 657 N N . GLY A 1 88 ? -7.378 -0.121 11.685 1.00 87.94 88 GLY A N 1
ATOM 658 C CA . GLY A 1 88 ? -6.620 -0.954 10.748 1.00 87.94 88 GLY A CA 1
ATOM 659 C C . GLY A 1 88 ? -7.150 -2.386 10.635 1.00 87.94 88 GLY A C 1
ATOM 660 O O . GLY A 1 88 ? -8.236 -2.717 11.115 1.00 87.94 88 GLY A O 1
ATOM 661 N N . LEU A 1 89 ? -6.366 -3.264 10.013 1.00 83.88 89 LEU A N 1
ATOM 662 C CA . LEU A 1 89 ? -6.688 -4.684 9.856 1.00 83.88 89 LEU A CA 1
ATOM 663 C C . LEU A 1 89 ? -6.831 -5.384 11.216 1.00 83.88 89 LEU A C 1
ATOM 665 O O . LEU A 1 89 ? -7.736 -6.196 11.390 1.00 83.88 89 LEU A O 1
ATOM 669 N N . LYS A 1 90 ? -5.989 -5.030 12.198 1.00 82.00 90 LYS A N 1
ATOM 670 C CA . LYS A 1 90 ? -6.042 -5.591 13.562 1.00 82.00 90 LYS A CA 1
ATOM 671 C C . LYS A 1 90 ? -7.302 -5.176 14.326 1.00 82.00 90 LYS A C 1
ATOM 673 O O . LYS A 1 90 ? -7.854 -5.986 15.064 1.00 82.00 90 LYS A O 1
ATOM 678 N N . GLY A 1 91 ? -7.766 -3.938 14.146 1.00 78.44 91 GLY A N 1
ATOM 679 C CA . GLY A 1 91 ? -8.995 -3.449 14.777 1.00 78.44 91 GLY A CA 1
ATOM 680 C C . GLY A 1 91 ? -10.266 -4.099 14.222 1.00 78.44 91 GLY A C 1
ATOM 681 O O . GLY A 1 91 ? -11.280 -4.175 14.918 1.00 78.44 91 GLY A O 1
ATOM 682 N N . VAL A 1 92 ? -10.214 -4.606 12.986 1.00 79.25 92 VAL A N 1
ATOM 683 C CA . VAL A 1 92 ? -11.353 -5.267 12.335 1.00 79.25 92 VAL A CA 1
ATOM 684 C C . VAL A 1 92 ? -11.358 -6.780 12.562 1.00 79.25 92 VAL A C 1
ATOM 686 O O . VAL A 1 92 ? -12.435 -7.343 12.725 1.00 79.25 92 VAL A O 1
ATOM 689 N N . SER A 1 93 ? -10.197 -7.440 12.609 1.00 76.38 93 SER A N 1
ATOM 690 C CA . SER A 1 93 ? -10.122 -8.898 12.797 1.00 76.38 93 SER A CA 1
ATOM 691 C C . SER A 1 93 ? -10.242 -9.366 14.253 1.00 76.38 93 SER A C 1
ATOM 693 O O . SER A 1 93 ? -10.464 -10.549 14.482 1.00 76.38 93 SER A O 1
ATOM 695 N N . GLY A 1 94 ? -10.076 -8.466 15.229 1.00 65.00 94 GLY A N 1
ATOM 696 C CA . GLY A 1 94 ? -10.131 -8.773 16.665 1.00 65.00 94 GLY A CA 1
ATOM 697 C C . GLY A 1 94 ? -11.498 -8.594 17.340 1.00 65.00 94 GLY A C 1
ATOM 698 O O . GLY A 1 94 ? -11.538 -8.550 18.569 1.00 65.00 94 GLY A O 1
ATOM 699 N N . ARG A 1 95 ? -12.583 -8.428 16.572 1.00 5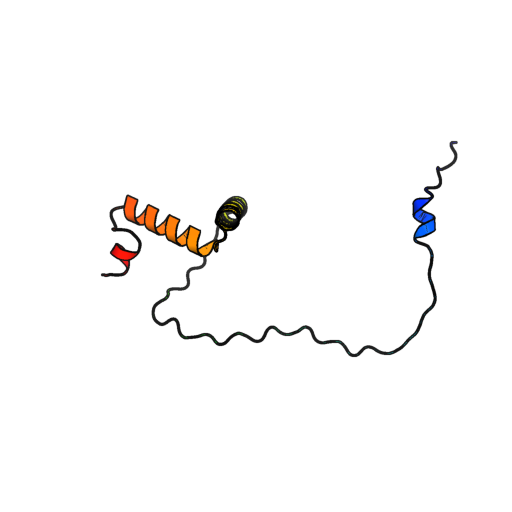2.44 95 ARG A N 1
ATOM 700 C CA . ARG A 1 95 ? -13.968 -8.366 17.077 1.00 52.44 95 ARG A CA 1
ATOM 701 C C . ARG A 1 95 ? -14.643 -9.725 16.985 1.00 52.44 95 ARG A C 1
ATOM 703 O O . ARG A 1 95 ? -15.382 -10.048 17.938 1.00 52.44 95 ARG A O 1
#

Radius of gyration: 27.81 Å; chains: 1; bounding box: 39×47×80 Å

pLDDT: mean 74.98, std 17.08, range [43.72, 95.31]

Secondary structure (DSSP, 8-state):
-PPP---HHHHTT---------PPP---------------TT----PPP--HHHHHHHHHHHHHTTS-HHHHHHHHHHHHHHHTTS-HHHHHHT-

Foldseek 3Di:
DDDDDDDPVVVVPPDDDDDDDDDDDPPDDPPPPPDDDDCPPPDDDDDDDDDPVVVVVLVVVCVVVVHDSVVVVQVVQQVVCVVVVCNGPCSVVVD

Sequence (95 aa):
MAPPKRNAALEALGGVPKAIEAPVPLAAEPEEAPAPAKPAKDVAKVMLYLHPKVARKFKEIAFTEDRKAHDVYLEALDAYLTAQGHGGLKGVSGR